Protein AF-A0A2M8LC78-F1 (afdb_monomer_lite)

Organism: NCBI:txid1975024

Structure (mmCIF, N/CA/C/O backbone):
data_AF-A0A2M8LC78-F1
#
_entry.id   AF-A0A2M8LC78-F1
#
loop_
_atom_site.group_PDB
_atom_site.id
_atom_site.type_symbol
_atom_site.label_atom_id
_atom_site.label_alt_id
_atom_site.label_comp_id
_atom_site.label_asym_id
_atom_site.label_entity_id
_atom_site.label_seq_id
_atom_site.pdbx_PDB_ins_code
_atom_site.Cartn_x
_atom_site.Cartn_y
_atom_site.Cartn_z
_atom_site.occupancy
_atom_site.B_iso_or_equiv
_atom_site.auth_seq_id
_atom_site.auth_comp_id
_atom_site.auth_asym_id
_atom_site.auth_atom_id
_atom_site.pdbx_PDB_model_num
ATOM 1 N N . MET A 1 1 ? 37.601 -27.566 -68.653 1.00 41.38 1 MET A N 1
ATOM 2 C CA . MET A 1 1 ? 36.345 -27.340 -69.399 1.00 41.38 1 MET A CA 1
ATOM 3 C C . MET A 1 1 ? 36.198 -25.844 -69.588 1.00 41.38 1 MET A C 1
ATOM 5 O O . MET A 1 1 ? 35.858 -25.142 -68.645 1.00 41.38 1 MET A O 1
ATOM 9 N N . GLU A 1 2 ? 36.589 -25.354 -70.761 1.00 54.09 2 GLU A N 1
ATOM 10 C CA . GLU A 1 2 ? 36.463 -23.944 -71.124 1.00 54.09 2 GLU A CA 1
ATOM 11 C C . GLU A 1 2 ? 35.012 -23.629 -71.495 1.00 54.09 2 GLU A C 1
ATOM 13 O O . GLU A 1 2 ? 34.426 -24.302 -72.338 1.00 54.09 2 GLU A O 1
ATOM 18 N N . THR A 1 3 ? 34.428 -22.595 -70.890 1.00 52.38 3 THR A N 1
ATOM 19 C CA . THR A 1 3 ? 33.193 -21.976 -71.387 1.00 52.38 3 THR A CA 1
ATOM 20 C C . THR A 1 3 ? 33.495 -20.528 -71.767 1.00 52.38 3 THR A C 1
ATOM 22 O O . THR A 1 3 ? 33.379 -19.578 -70.990 1.00 52.38 3 THR A O 1
ATOM 25 N N . GLY A 1 4 ? 33.981 -20.374 -72.999 1.00 58.41 4 GLY A N 1
ATOM 26 C CA . GLY A 1 4 ? 34.188 -19.095 -73.665 1.00 58.41 4 GLY A CA 1
ATOM 27 C C . GLY A 1 4 ? 32.927 -18.656 -74.402 1.00 58.41 4 GLY A C 1
ATOM 28 O O . GLY A 1 4 ? 32.794 -18.888 -75.594 1.00 58.41 4 GLY A O 1
ATOM 29 N N . SER A 1 5 ? 32.012 -17.992 -73.701 1.00 59.72 5 SER A N 1
ATOM 30 C CA . SER A 1 5 ? 31.058 -17.075 -74.328 1.00 59.72 5 SER A CA 1
ATOM 31 C C . SER A 1 5 ? 31.048 -15.793 -73.496 1.00 59.72 5 SER A C 1
ATOM 33 O O . SER A 1 5 ? 30.744 -15.795 -72.301 1.00 59.72 5 SER A O 1
ATOM 35 N N . SER A 1 6 ? 31.518 -14.698 -74.098 1.00 61.97 6 SER A N 1
ATOM 36 C CA . SER A 1 6 ? 31.701 -13.389 -73.447 1.00 61.97 6 SER A CA 1
ATOM 37 C C . SER A 1 6 ? 30.389 -12.834 -72.894 1.00 61.97 6 SER A C 1
ATOM 39 O O . SER A 1 6 ? 30.373 -12.204 -71.838 1.00 61.97 6 SER A O 1
ATOM 41 N N . ASN A 1 7 ? 29.278 -13.148 -73.556 1.00 68.94 7 ASN A N 1
ATOM 42 C CA . ASN A 1 7 ? 27.944 -12.736 -73.140 1.00 68.94 7 ASN A CA 1
ATOM 43 C C . ASN A 1 7 ? 27.520 -13.407 -71.831 1.00 68.94 7 ASN A C 1
ATOM 45 O O . ASN A 1 7 ? 26.928 -12.749 -70.985 1.00 68.94 7 ASN A O 1
ATOM 49 N N . THR A 1 8 ? 27.877 -14.676 -71.606 1.00 76.94 8 THR A N 1
ATOM 50 C CA . THR A 1 8 ? 27.580 -15.367 -70.343 1.00 76.94 8 THR A CA 1
ATOM 51 C C . THR A 1 8 ? 28.434 -14.845 -69.196 1.00 76.94 8 THR A C 1
ATOM 53 O O . THR A 1 8 ? 27.925 -14.704 -68.091 1.00 76.94 8 THR A O 1
ATOM 56 N N . LYS A 1 9 ? 29.703 -14.488 -69.439 1.00 80.50 9 LYS A N 1
ATOM 57 C CA . LYS A 1 9 ? 30.545 -13.845 -68.413 1.00 80.50 9 LYS A CA 1
ATOM 58 C C . LYS A 1 9 ? 29.979 -12.480 -68.013 1.00 80.50 9 LYS A C 1
ATOM 60 O O . LYS A 1 9 ? 29.827 -12.217 -66.825 1.00 80.50 9 LYS A O 1
ATOM 65 N N . ASN A 1 10 ? 29.579 -11.665 -68.989 1.00 84.75 10 ASN A N 1
ATOM 66 C CA . ASN A 1 10 ? 28.944 -10.369 -68.741 1.00 84.75 10 ASN A CA 1
ATOM 67 C C . ASN A 1 10 ? 27.580 -10.514 -68.045 1.00 84.75 10 ASN A C 1
ATOM 69 O O . ASN A 1 10 ? 27.274 -9.732 -67.150 1.00 84.75 10 ASN A O 1
ATOM 73 N N . LEU A 1 11 ? 26.792 -11.538 -68.394 1.00 85.44 11 LEU A N 1
ATOM 74 C CA . LEU A 1 11 ? 25.518 -11.853 -67.740 1.00 85.44 11 LEU A CA 1
ATOM 75 C C . LEU A 1 11 ? 25.719 -12.265 -66.273 1.00 85.44 11 LEU A C 1
ATOM 77 O O . LEU A 1 11 ? 25.002 -11.789 -65.396 1.00 85.44 11 LEU A O 1
ATOM 81 N N . VAL A 1 12 ? 26.715 -13.111 -65.993 1.00 89.81 12 VAL A N 1
ATOM 82 C CA . VAL A 1 12 ? 27.062 -13.524 -64.625 1.00 89.81 12 VAL A CA 1
ATOM 83 C C . VAL A 1 12 ? 27.544 -12.323 -63.811 1.00 89.81 12 VAL A C 1
ATOM 85 O O . VAL A 1 12 ? 27.091 -12.128 -62.688 1.00 89.81 12 VAL A O 1
ATOM 88 N N . ILE A 1 13 ? 28.399 -11.474 -64.387 1.00 91.19 13 ILE A N 1
ATOM 89 C CA . ILE A 1 13 ? 28.885 -10.248 -63.737 1.00 91.19 13 ILE A CA 1
ATOM 90 C C . ILE A 1 13 ? 27.725 -9.288 -63.439 1.00 91.19 13 ILE A C 1
ATOM 92 O O . ILE A 1 13 ? 27.624 -8.787 -62.321 1.00 91.19 13 ILE A O 1
ATOM 96 N N . ALA A 1 14 ? 26.808 -9.082 -64.388 1.00 91.19 14 ALA A N 1
ATOM 97 C CA . ALA A 1 14 ? 25.621 -8.256 -64.181 1.00 91.19 14 ALA A CA 1
ATOM 98 C C . ALA A 1 14 ? 24.709 -8.816 -63.074 1.00 91.19 14 ALA A C 1
ATOM 100 O O . ALA A 1 14 ? 24.225 -8.058 -62.234 1.00 91.19 14 ALA A O 1
ATOM 101 N N . GLY A 1 15 ? 24.525 -10.140 -63.022 1.00 93.31 15 GLY A N 1
ATOM 102 C CA . GLY A 1 15 ? 23.755 -10.808 -61.971 1.00 93.31 15 GLY A CA 1
ATOM 103 C C . GLY A 1 15 ? 24.372 -10.644 -60.579 1.00 93.31 15 GLY A C 1
ATOM 104 O O . GLY A 1 15 ? 23.657 -10.356 -59.620 1.00 93.31 15 GLY A O 1
ATOM 105 N N . VAL A 1 16 ? 25.699 -10.754 -60.465 1.00 94.69 16 VAL A N 1
ATOM 106 C CA . VAL A 1 16 ? 26.414 -10.543 -59.195 1.00 94.69 16 VAL A CA 1
ATOM 107 C C . VAL A 1 16 ? 26.299 -9.089 -58.737 1.00 94.69 16 VAL A C 1
ATOM 109 O O . VAL A 1 16 ? 26.008 -8.845 -57.569 1.00 94.69 16 VAL A O 1
ATOM 112 N N . ILE A 1 17 ? 26.459 -8.120 -59.643 1.00 95.56 17 ILE A N 1
ATOM 113 C CA . ILE A 1 17 ? 26.295 -6.695 -59.316 1.00 95.56 17 ILE A CA 1
ATOM 114 C C . ILE A 1 17 ? 24.872 -6.421 -58.819 1.00 95.56 17 ILE A C 1
ATOM 116 O O . ILE A 1 17 ? 24.697 -5.751 -57.802 1.00 95.56 17 ILE A O 1
ATOM 120 N N . LEU A 1 18 ? 23.856 -6.980 -59.481 1.00 95.25 18 LEU A N 1
ATOM 121 C CA . LEU A 1 18 ? 22.464 -6.828 -59.065 1.00 95.25 18 LEU A CA 1
ATOM 122 C C . LEU A 1 18 ? 22.213 -7.433 -57.675 1.00 95.25 18 LEU A C 1
ATOM 124 O O . LEU A 1 18 ? 21.579 -6.795 -56.837 1.00 95.25 18 LEU A O 1
ATOM 128 N N . ALA A 1 19 ? 22.757 -8.619 -57.398 1.00 95.06 19 ALA A N 1
ATOM 129 C CA . ALA A 1 19 ? 22.652 -9.254 -56.086 1.00 95.06 19 ALA A CA 1
ATOM 130 C C . ALA A 1 19 ? 23.324 -8.418 -54.982 1.00 95.06 19 ALA A C 1
ATOM 132 O O . ALA A 1 19 ? 22.750 -8.245 -53.906 1.00 95.06 19 ALA A O 1
ATOM 133 N N . VAL A 1 20 ? 24.500 -7.842 -55.257 1.00 96.25 20 VAL A N 1
ATOM 134 C CA . VAL A 1 20 ? 25.207 -6.951 -54.322 1.00 96.25 20 VAL A CA 1
ATOM 135 C C . VAL A 1 20 ? 24.415 -5.668 -54.073 1.00 96.25 20 VAL A C 1
ATOM 137 O O . VAL A 1 20 ? 24.320 -5.237 -52.928 1.00 96.25 20 VAL A O 1
ATOM 140 N N . LEU A 1 21 ? 23.804 -5.075 -55.103 1.00 95.44 21 LEU A N 1
ATOM 141 C CA . LEU A 1 21 ? 22.971 -3.878 -54.951 1.00 95.44 21 LEU A CA 1
ATOM 142 C C . LEU A 1 21 ? 21.709 -4.153 -54.126 1.00 95.44 21 LEU A C 1
ATOM 144 O O . LEU A 1 21 ? 21.370 -3.355 -53.252 1.00 95.44 21 LEU A O 1
ATOM 148 N N . ILE A 1 22 ? 21.050 -5.294 -54.347 1.00 94.75 22 ILE A N 1
ATOM 149 C CA . ILE A 1 22 ? 19.895 -5.721 -53.544 1.00 94.75 22 ILE A CA 1
ATOM 150 C C . ILE A 1 22 ? 20.316 -5.938 -52.087 1.00 94.75 22 ILE A C 1
ATOM 152 O O . ILE A 1 22 ? 19.665 -5.427 -51.177 1.00 94.75 22 ILE A O 1
ATOM 156 N N . PHE A 1 23 ? 21.429 -6.639 -51.856 1.00 94.44 23 PHE A N 1
ATOM 157 C CA . PHE A 1 23 ? 21.949 -6.884 -50.513 1.00 94.44 23 PHE A CA 1
ATOM 158 C C . PHE A 1 23 ? 22.355 -5.586 -49.803 1.00 94.44 23 PHE A C 1
ATOM 160 O O . PHE A 1 23 ? 22.033 -5.398 -48.634 1.00 94.44 23 PHE A O 1
ATOM 167 N N . ALA A 1 24 ? 23.009 -4.658 -50.504 1.00 91.81 24 ALA A N 1
ATOM 168 C CA . ALA A 1 24 ? 23.396 -3.360 -49.961 1.00 91.81 24 ALA A CA 1
ATOM 169 C C . ALA A 1 24 ? 22.178 -2.480 -49.641 1.00 91.81 24 ALA A C 1
ATOM 171 O O . ALA A 1 24 ? 22.157 -1.838 -48.592 1.00 91.81 24 ALA A O 1
ATOM 172 N N . GLY A 1 25 ? 21.152 -2.482 -50.499 1.00 91.12 25 GLY A 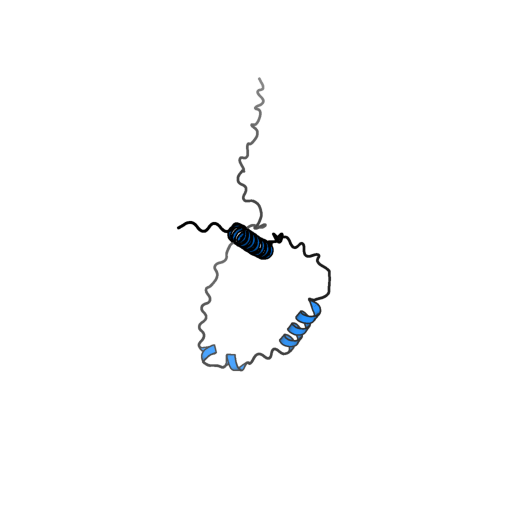N 1
ATOM 173 C CA . GLY A 1 25 ? 19.886 -1.791 -50.250 1.00 91.12 25 GLY A CA 1
ATOM 174 C C . GLY A 1 25 ? 19.145 -2.364 -49.042 1.00 91.12 25 GLY A C 1
ATOM 175 O O . GLY A 1 25 ? 18.744 -1.612 -48.153 1.00 91.12 25 GLY A O 1
ATOM 176 N N . TYR A 1 26 ? 19.050 -3.696 -48.957 1.00 91.75 26 TYR A N 1
ATOM 177 C CA . TYR A 1 26 ? 18.488 -4.399 -47.802 1.00 91.75 26 TYR A CA 1
ATOM 178 C C . TYR A 1 26 ? 19.267 -4.084 -46.517 1.00 91.75 26 TYR A C 1
ATOM 180 O O . TYR A 1 26 ? 18.690 -3.713 -45.496 1.00 91.75 26 TYR A O 1
ATOM 188 N N . TYR A 1 27 ? 20.597 -4.148 -46.568 1.00 89.25 27 TYR A N 1
ATOM 189 C CA . TYR A 1 27 ? 21.443 -3.833 -45.423 1.00 89.25 27 TYR A CA 1
ATOM 190 C C . TYR A 1 27 ? 21.307 -2.369 -44.995 1.00 89.25 27 TYR A C 1
ATOM 192 O O . TYR A 1 27 ? 21.276 -2.081 -43.805 1.00 89.25 27 TYR A O 1
ATOM 200 N N . TYR A 1 28 ? 21.184 -1.432 -45.938 1.00 88.00 28 TYR A N 1
ATOM 201 C CA . TYR A 1 28 ? 21.005 -0.016 -45.621 1.00 88.00 28 TYR A CA 1
ATOM 202 C C . TYR A 1 28 ? 19.650 0.274 -44.961 1.00 88.00 28 TYR A C 1
ATOM 204 O O . TYR A 1 28 ? 19.598 1.085 -44.037 1.00 88.00 28 TYR A O 1
ATOM 212 N N . THR A 1 29 ? 18.571 -0.402 -45.376 1.00 82.50 29 THR A N 1
ATOM 213 C CA . THR A 1 29 ? 17.242 -0.215 -44.765 1.00 82.50 29 THR A CA 1
ATOM 214 C C . THR A 1 29 ? 17.065 -0.941 -43.432 1.00 82.50 29 THR A C 1
ATOM 216 O O . THR A 1 29 ? 16.233 -0.517 -42.637 1.00 82.50 29 THR A O 1
ATOM 219 N N . THR A 1 30 ? 17.825 -2.009 -43.175 1.00 80.62 30 THR A N 1
ATOM 220 C CA . THR A 1 30 ? 17.682 -2.835 -41.957 1.00 80.62 30 THR A CA 1
ATOM 221 C C . THR A 1 30 ? 18.695 -2.463 -40.871 1.00 80.62 30 THR A C 1
ATOM 223 O O . THR A 1 30 ? 18.745 -3.096 -39.823 1.00 80.62 30 THR A O 1
ATOM 226 N N . ARG A 1 31 ? 19.525 -1.433 -41.089 1.00 76.94 31 ARG A N 1
ATOM 227 C CA . ARG A 1 31 ? 20.329 -0.857 -40.007 1.00 76.94 31 ARG A CA 1
ATOM 228 C C . ARG A 1 31 ? 19.381 -0.209 -39.011 1.00 76.94 31 ARG A C 1
ATOM 230 O O . ARG A 1 31 ? 18.781 0.819 -39.329 1.00 76.94 31 ARG A O 1
ATOM 237 N N . ASP A 1 32 ? 19.296 -0.786 -37.818 1.00 62.78 32 ASP A N 1
ATOM 238 C CA . ASP A 1 32 ? 18.663 -0.152 -36.672 1.00 62.78 32 ASP A CA 1
ATOM 239 C C . ASP A 1 32 ? 19.246 1.252 -36.518 1.00 62.78 32 ASP A C 1
ATOM 241 O O . A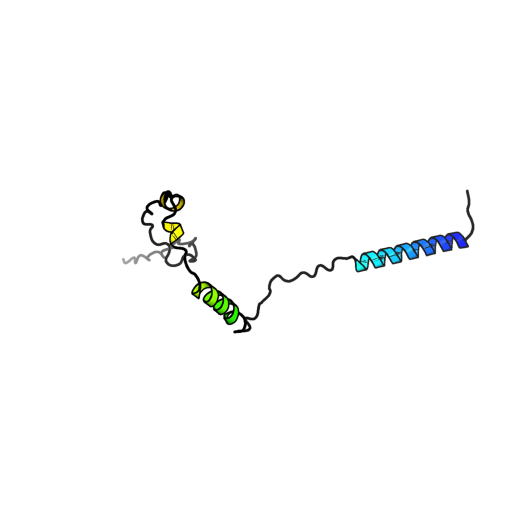SP A 1 32 ? 20.406 1.450 -36.141 1.00 62.78 32 ASP A O 1
ATOM 245 N N . ARG A 1 33 ? 18.436 2.257 -36.852 1.00 62.91 33 ARG A N 1
ATOM 246 C CA . ARG A 1 33 ? 18.707 3.636 -36.474 1.00 62.91 33 ARG A CA 1
ATOM 247 C C . ARG A 1 33 ? 18.429 3.711 -34.985 1.00 62.91 33 ARG A C 1
ATOM 249 O O . ARG A 1 33 ? 17.355 4.143 -34.584 1.00 62.91 33 ARG A O 1
ATOM 256 N N . SER A 1 34 ? 19.380 3.246 -34.178 1.00 57.56 34 SER A N 1
ATOM 257 C CA . SER A 1 34 ? 19.380 3.529 -32.751 1.00 57.56 34 SER A CA 1
ATOM 258 C C . SER A 1 34 ? 19.540 5.039 -32.602 1.00 57.56 34 SER A C 1
ATOM 260 O O . SER A 1 34 ? 20.641 5.590 -32.599 1.00 57.56 34 SER A O 1
ATOM 262 N N . SER A 1 35 ? 18.411 5.739 -32.600 1.00 58.81 35 SER A N 1
ATOM 263 C CA . SER A 1 35 ? 18.314 7.075 -32.055 1.00 58.81 35 SER A CA 1
ATOM 264 C C . SER A 1 35 ? 18.664 6.927 -30.586 1.00 58.81 35 SER A C 1
ATOM 266 O O . SER A 1 35 ? 17.885 6.347 -29.830 1.00 58.81 35 SER A O 1
ATOM 268 N N . ASN A 1 36 ? 19.853 7.399 -30.206 1.00 56.34 36 ASN A N 1
ATOM 269 C CA . ASN A 1 36 ? 20.189 7.650 -28.813 1.00 56.34 36 ASN A CA 1
ATOM 270 C C . ASN A 1 36 ? 19.122 8.614 -28.286 1.00 56.34 36 ASN A C 1
ATOM 272 O O . ASN A 1 36 ? 19.204 9.820 -28.508 1.00 56.34 36 ASN A O 1
ATOM 276 N N . VAL A 1 37 ? 18.061 8.066 -27.702 1.00 57.75 37 VAL A N 1
ATOM 277 C CA . VAL A 1 37 ? 17.074 8.844 -26.973 1.00 57.75 37 VAL A CA 1
ATOM 278 C C . VAL A 1 37 ? 17.793 9.326 -25.729 1.00 57.75 37 VAL A C 1
ATOM 280 O O . VAL A 1 37 ? 18.143 8.541 -24.850 1.00 57.75 37 VAL A O 1
ATOM 283 N N . ASP A 1 38 ? 18.109 10.614 -25.725 1.00 56.72 38 ASP A N 1
ATOM 284 C CA . ASP A 1 38 ? 18.626 11.295 -24.554 1.00 56.72 38 ASP A CA 1
ATOM 285 C C . ASP A 1 38 ? 17.612 11.089 -23.420 1.00 56.72 38 ASP A C 1
ATOM 287 O O . ASP A 1 38 ? 16.450 11.490 -23.518 1.00 56.72 38 ASP A O 1
ATOM 291 N N . LEU A 1 39 ? 18.025 10.365 -22.379 1.00 59.78 39 LEU A N 1
ATOM 292 C CA . LEU A 1 39 ? 17.177 9.949 -21.256 1.00 59.78 39 LEU A CA 1
ATOM 293 C C . LEU A 1 39 ? 16.795 11.120 -20.334 1.00 59.78 39 LEU A C 1
ATOM 295 O O . LEU A 1 39 ? 16.146 10.917 -19.309 1.00 59.78 39 LEU A O 1
ATOM 299 N N . LEU A 1 40 ? 17.156 12.351 -20.699 1.00 55.62 40 LEU A N 1
ATOM 300 C CA . LEU A 1 40 ? 16.681 13.572 -20.067 1.00 55.62 40 LEU A CA 1
ATOM 301 C C . LEU A 1 40 ? 15.486 14.144 -20.832 1.00 55.62 40 LEU A C 1
ATOM 303 O O . LEU A 1 40 ? 15.580 15.126 -21.566 1.00 55.62 40 LEU A O 1
ATOM 307 N N . VAL A 1 41 ? 14.312 13.564 -20.585 1.00 60.53 41 VAL A N 1
ATOM 308 C CA . VAL A 1 41 ? 13.058 14.284 -20.815 1.00 60.53 41 VAL A CA 1
ATOM 309 C C . VAL A 1 41 ? 12.956 15.367 -19.742 1.00 60.53 41 VAL A C 1
ATOM 311 O O . VAL A 1 41 ? 12.593 15.103 -18.597 1.00 60.53 41 VAL A O 1
ATOM 314 N N . ASN A 1 42 ? 13.264 16.609 -20.110 1.00 58.97 42 ASN A N 1
ATOM 315 C CA . ASN A 1 42 ? 12.832 17.765 -19.340 1.00 58.97 42 ASN A CA 1
ATOM 316 C C . ASN A 1 42 ? 11.327 17.920 -19.574 1.00 58.97 42 ASN A C 1
ATOM 318 O O . ASN A 1 42 ? 10.933 18.549 -20.551 1.00 58.97 42 ASN A O 1
ATOM 322 N N . ILE A 1 43 ? 10.495 17.303 -18.729 1.00 62.72 43 ILE A N 1
ATOM 323 C CA . ILE A 1 43 ? 9.039 17.491 -18.767 1.00 62.72 43 ILE A CA 1
ATOM 324 C C . ILE A 1 43 ? 8.780 18.950 -18.365 1.00 62.72 43 ILE A C 1
ATOM 326 O O . ILE A 1 43 ? 8.979 19.281 -17.192 1.00 62.72 43 ILE A O 1
ATOM 330 N N . PRO A 1 44 ? 8.370 19.855 -19.278 1.00 54.31 44 PRO A N 1
ATOM 331 C CA . PRO A 1 44 ? 7.804 21.110 -18.831 1.00 54.31 44 PRO A CA 1
ATOM 332 C C . PRO A 1 44 ? 6.551 20.746 -18.039 1.00 54.31 44 PRO A C 1
ATOM 334 O O . PRO A 1 44 ? 5.664 20.057 -18.542 1.00 54.31 44 PRO A O 1
ATOM 337 N N . VAL A 1 45 ? 6.500 21.164 -16.776 1.00 57.34 45 VAL A N 1
ATOM 338 C CA . VAL A 1 45 ? 5.260 21.136 -16.006 1.00 57.34 45 VAL A CA 1
ATOM 339 C C . VAL A 1 45 ? 4.343 22.165 -16.657 1.00 57.34 45 VAL A C 1
ATOM 341 O O . VAL A 1 45 ? 4.297 23.327 -16.259 1.00 57.34 45 VAL A O 1
ATOM 344 N N . GLU A 1 46 ? 3.653 21.746 -17.714 1.00 52.81 46 GLU A N 1
ATOM 345 C CA . GLU A 1 46 ? 2.436 22.408 -18.138 1.00 52.81 46 GLU A CA 1
ATOM 346 C C . GLU A 1 46 ? 1.440 22.195 -17.009 1.00 52.81 46 GLU A C 1
ATOM 348 O O . GLU A 1 46 ? 0.998 21.081 -16.711 1.00 52.81 46 GLU A O 1
ATOM 353 N N . GLY A 1 47 ? 1.200 23.281 -16.284 1.00 55.12 47 GLY A N 1
ATOM 354 C CA . GLY A 1 47 ? 0.278 23.291 -15.175 1.00 55.12 47 GLY A CA 1
ATOM 355 C C . GLY A 1 47 ? -1.091 22.748 -15.582 1.00 55.12 47 GLY A C 1
ATOM 356 O O . GLY A 1 47 ? -1.628 23.041 -16.648 1.00 55.12 47 GLY A O 1
ATOM 357 N N . ASN A 1 48 ? -1.696 22.062 -14.615 1.00 54.75 48 ASN A N 1
ATOM 358 C CA . ASN A 1 48 ? -3.126 22.151 -14.343 1.00 54.75 48 ASN A CA 1
ATOM 359 C C . ASN A 1 48 ? -4.140 21.364 -15.188 1.00 54.75 48 ASN A C 1
ATOM 361 O O . ASN A 1 48 ? -5.262 21.841 -15.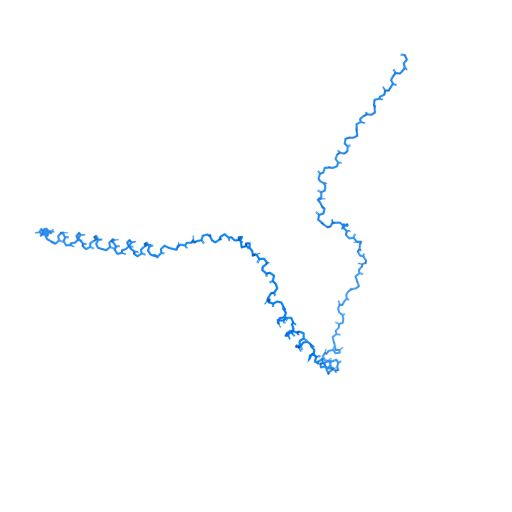232 1.00 54.75 48 ASN A O 1
ATOM 365 N N . GLN A 1 49 ? -3.892 20.190 -15.793 1.00 55.50 49 GLN A N 1
ATOM 366 C CA . GLN A 1 49 ? -5.002 19.539 -16.546 1.00 55.50 49 GLN A CA 1
ATOM 367 C C . GLN A 1 49 ? -5.243 18.021 -16.394 1.00 55.50 49 GLN A C 1
ATOM 369 O O . GLN A 1 49 ? -6.077 17.500 -17.127 1.00 55.50 49 GLN A O 1
ATOM 374 N N . VAL A 1 50 ? -4.627 17.282 -15.454 1.00 54.34 50 VAL A N 1
ATOM 375 C CA . VAL A 1 50 ? -4.945 15.827 -15.323 1.00 54.34 50 VAL A CA 1
ATOM 376 C C . VAL A 1 50 ? -5.180 15.324 -13.890 1.00 54.34 50 VAL A C 1
ATOM 378 O O . VAL A 1 50 ? -5.728 14.244 -13.708 1.00 54.34 50 VAL A O 1
ATOM 381 N N . ILE A 1 51 ? -4.862 16.094 -12.843 1.00 56.56 51 ILE A N 1
ATOM 382 C CA . ILE A 1 51 ? -5.006 15.588 -11.461 1.00 56.56 51 ILE A CA 1
ATOM 383 C C . ILE A 1 51 ? -6.466 15.630 -10.970 1.00 56.56 51 ILE A C 1
ATOM 385 O O . ILE A 1 51 ? -6.862 14.792 -10.164 1.00 56.56 51 ILE A O 1
ATOM 389 N N . ASP A 1 52 ? -7.298 16.539 -11.484 1.00 61.16 52 ASP A N 1
ATOM 390 C CA . ASP A 1 52 ? -8.630 16.774 -10.908 1.00 61.16 52 ASP A CA 1
ATOM 391 C C . ASP A 1 52 ? -9.645 15.665 -11.223 1.00 61.16 52 ASP A C 1
ATOM 393 O O . ASP A 1 52 ? -10.443 15.299 -10.363 1.00 61.16 52 ASP A O 1
ATOM 397 N N . GLY A 1 53 ? -9.612 15.091 -12.429 1.00 68.25 53 GLY A N 1
ATOM 398 C CA . GLY A 1 53 ? -10.583 14.074 -12.853 1.00 68.25 53 GLY A CA 1
ATOM 399 C C . GLY A 1 53 ? -10.386 12.726 -12.158 1.00 68.25 53 GLY A C 1
ATOM 400 O O . GLY A 1 53 ? -11.335 12.161 -11.610 1.00 68.25 53 GLY A O 1
ATOM 401 N N . ASP A 1 54 ? -9.146 12.236 -12.129 1.00 73.19 54 ASP A N 1
ATOM 402 C CA . ASP A 1 54 ? -8.812 10.939 -11.533 1.00 73.19 54 ASP A CA 1
ATOM 403 C C . ASP A 1 54 ? -8.870 10.978 -10.005 1.00 73.19 54 ASP A C 1
ATOM 405 O O . ASP A 1 54 ? -9.361 10.032 -9.379 1.00 73.19 54 ASP A O 1
ATOM 409 N N . LEU A 1 55 ? -8.458 12.091 -9.386 1.00 81.19 55 LEU A N 1
ATOM 410 C CA . LEU A 1 55 ? -8.616 12.285 -7.947 1.00 81.19 55 LEU A CA 1
ATOM 411 C C . LEU A 1 55 ? -10.098 12.361 -7.568 1.00 81.19 55 LEU A C 1
ATOM 413 O O . LEU A 1 55 ? -10.512 11.697 -6.621 1.00 81.19 55 LEU A O 1
ATOM 417 N N . LEU A 1 56 ? -10.919 13.108 -8.314 1.00 79.69 56 LEU A N 1
ATOM 418 C CA . LEU A 1 56 ? -12.355 13.207 -8.045 1.00 79.69 56 LEU A CA 1
ATOM 419 C C . LEU A 1 56 ? -13.084 11.878 -8.290 1.00 79.69 56 LEU A C 1
ATOM 421 O O . LEU A 1 56 ? -13.971 11.516 -7.517 1.00 79.69 56 LEU A O 1
ATOM 425 N N . SER A 1 57 ? -12.678 11.119 -9.310 1.00 79.00 57 SER A N 1
ATOM 426 C CA . SER A 1 57 ? -13.155 9.754 -9.559 1.00 79.00 57 SER A CA 1
ATOM 427 C C . SER A 1 57 ? -12.807 8.825 -8.394 1.00 79.00 57 SER A C 1
ATOM 429 O O . SER A 1 57 ? -13.686 8.153 -7.850 1.00 79.00 57 SER A O 1
ATOM 431 N N . THR A 1 58 ? -11.556 8.854 -7.930 1.00 81.25 58 THR A N 1
ATOM 432 C CA . THR A 1 58 ? -11.085 8.057 -6.787 1.00 81.25 58 THR A CA 1
ATOM 433 C C . THR A 1 58 ? -11.804 8.456 -5.497 1.00 81.25 58 THR A C 1
ATOM 435 O O . THR A 1 58 ? -12.277 7.597 -4.756 1.00 81.25 58 THR A O 1
ATOM 438 N N . LEU A 1 59 ? -11.985 9.754 -5.246 1.00 78.94 59 LEU A N 1
ATOM 439 C CA . LEU A 1 59 ? -12.753 10.266 -4.108 1.00 78.94 59 LEU A CA 1
ATOM 440 C C . LEU A 1 59 ? -14.233 9.864 -4.189 1.00 78.94 59 LEU A C 1
ATOM 442 O O . LEU A 1 59 ? -14.835 9.533 -3.170 1.00 78.94 59 LEU A O 1
ATOM 446 N N . GLY A 1 60 ? -14.824 9.838 -5.386 1.00 80.44 60 GLY A N 1
ATOM 447 C CA . GLY A 1 60 ? -16.180 9.337 -5.616 1.00 80.44 60 GLY A CA 1
ATOM 448 C C . GLY A 1 60 ? -16.323 7.838 -5.330 1.00 80.44 60 GLY A C 1
ATOM 449 O O . GLY A 1 60 ? -17.331 7.420 -4.753 1.00 80.44 60 GLY A O 1
ATOM 450 N N . GLN A 1 61 ? -15.307 7.043 -5.676 1.00 77.81 61 GLN A N 1
ATOM 451 C CA . GLN A 1 61 ? -15.231 5.615 -5.354 1.00 77.81 61 GLN A CA 1
ATOM 452 C C . GLN A 1 61 ? -15.062 5.393 -3.842 1.00 77.81 61 GLN A C 1
ATOM 454 O O . GLN A 1 61 ? -15.814 4.619 -3.250 1.00 77.81 61 GLN A O 1
ATOM 459 N N . LEU A 1 62 ? -14.162 6.139 -3.189 1.00 73.62 62 LEU A N 1
ATOM 460 C CA . LEU A 1 62 ? -13.936 6.077 -1.740 1.00 73.62 62 LEU A CA 1
ATOM 461 C C . LEU A 1 62 ? -15.142 6.565 -0.926 1.00 73.62 62 LEU A C 1
ATOM 463 O O . LEU A 1 62 ? -15.445 5.997 0.119 1.00 73.62 62 LEU A O 1
ATOM 467 N N . LYS A 1 63 ? -15.900 7.558 -1.415 1.00 71.06 63 LYS A N 1
ATOM 468 C CA . LYS A 1 63 ? -17.154 8.014 -0.784 1.00 71.06 63 LYS A CA 1
ATOM 469 C C . LYS A 1 63 ? -18.204 6.898 -0.684 1.00 71.06 63 LYS A C 1
ATOM 471 O O . LYS A 1 63 ? -19.110 6.983 0.141 1.00 71.06 63 LYS A O 1
ATOM 476 N N . ARG A 1 64 ? -18.101 5.859 -1.518 1.00 66.50 64 ARG A N 1
ATOM 477 C CA . ARG A 1 64 ? -18.966 4.670 -1.498 1.00 66.50 64 ARG A CA 1
ATOM 478 C C . ARG A 1 64 ? -18.269 3.437 -0.922 1.00 66.50 64 ARG A C 1
ATOM 480 O O . ARG A 1 64 ? -18.758 2.327 -1.121 1.00 66.50 64 ARG A O 1
ATOM 487 N N . LEU A 1 65 ? -17.166 3.610 -0.196 1.00 69.81 65 LEU A N 1
ATOM 488 C CA . LEU A 1 65 ? -16.527 2.516 0.517 1.00 69.81 65 LEU A CA 1
ATOM 489 C C . LEU A 1 65 ? -17.412 2.110 1.702 1.00 69.81 65 LEU A C 1
ATOM 491 O O . LEU A 1 65 ? -17.359 2.699 2.780 1.00 69.81 65 LEU A O 1
ATOM 495 N N . ARG A 1 66 ? -18.268 1.109 1.490 1.00 75.25 66 ARG A N 1
ATOM 496 C CA . ARG A 1 66 ? -18.938 0.408 2.585 1.00 75.25 66 ARG A CA 1
ATOM 497 C C . ARG A 1 66 ? -18.002 -0.699 3.042 1.00 75.25 66 ARG A C 1
ATOM 499 O O . ARG A 1 66 ? -17.796 -1.660 2.306 1.00 75.25 66 ARG A O 1
ATOM 506 N N . LEU A 1 67 ? -17.413 -0.535 4.224 1.00 75.94 67 LEU A N 1
ATOM 507 C CA . LEU A 1 67 ? -16.742 -1.642 4.891 1.00 75.94 67 LEU A CA 1
ATOM 508 C C . LEU A 1 67 ? -17.805 -2.663 5.283 1.00 75.94 67 LEU A C 1
ATOM 510 O O . LEU A 1 67 ? -18.807 -2.321 5.910 1.00 75.94 67 LEU A O 1
ATOM 514 N N . ASP A 1 68 ? -17.588 -3.904 4.875 1.00 83.50 68 ASP A N 1
ATOM 515 C CA . ASP A 1 68 ? -18.393 -5.013 5.346 1.00 83.50 68 ASP A CA 1
ATOM 516 C C . ASP A 1 68 ? -17.984 -5.328 6.788 1.00 83.50 68 ASP A C 1
ATOM 518 O O . ASP A 1 68 ? -16.911 -5.870 7.046 1.00 83.50 68 ASP A O 1
ATOM 522 N N . GLU A 1 69 ? -18.824 -4.950 7.748 1.00 85.31 69 GLU A N 1
ATOM 523 C CA . GLU A 1 69 ? -18.551 -5.184 9.168 1.00 85.31 69 GLU A CA 1
ATOM 524 C C . GLU A 1 69 ? -18.612 -6.675 9.536 1.00 85.31 69 GLU A C 1
ATOM 526 O O . GLU A 1 69 ? -18.103 -7.077 10.583 1.00 85.31 69 GLU A O 1
ATOM 531 N N . THR A 1 70 ? -19.168 -7.524 8.663 1.00 91.44 70 THR A N 1
ATOM 532 C CA . THR A 1 70 ? -19.229 -8.971 8.899 1.00 91.44 70 THR A CA 1
ATOM 533 C C . THR A 1 70 ? -17.857 -9.640 8.840 1.00 91.44 70 THR A C 1
ATOM 535 O O . THR A 1 70 ? -17.686 -10.729 9.390 1.00 91.44 70 THR A O 1
ATOM 538 N N . ILE A 1 71 ? -16.838 -8.987 8.258 1.00 90.50 71 ILE A N 1
ATOM 539 C CA . ILE A 1 71 ? -15.473 -9.524 8.304 1.00 90.50 71 ILE A CA 1
ATOM 540 C C . ILE A 1 71 ? -14.967 -9.607 9.746 1.00 90.50 71 ILE A C 1
ATOM 542 O O . ILE A 1 71 ? -14.239 -10.537 10.077 1.00 90.50 71 ILE A O 1
ATOM 546 N N . PHE A 1 72 ? -15.379 -8.672 10.610 1.00 91.12 72 PHE A N 1
ATOM 547 C CA . PHE A 1 72 ? -14.910 -8.586 11.993 1.00 91.12 72 PHE A CA 1
ATOM 548 C C . PHE A 1 72 ? -15.574 -9.625 12.903 1.00 91.12 72 PHE A C 1
ATOM 550 O O . PHE A 1 72 ? -15.031 -9.953 13.955 1.00 91.12 72 PHE A O 1
ATOM 557 N N . SER A 1 73 ? -16.722 -10.174 12.494 1.00 92.69 73 SER A N 1
ATOM 558 C CA . SER A 1 73 ? -17.392 -11.288 13.176 1.00 92.69 73 SER A CA 1
ATOM 559 C C . SER A 1 73 ? -17.003 -12.660 12.614 1.00 92.69 73 SER A C 1
ATOM 561 O O . SER A 1 73 ? -17.406 -13.687 13.161 1.00 92.69 73 SER A O 1
ATOM 563 N N . ASN A 1 74 ? -16.205 -12.709 11.542 1.00 93.81 74 ASN A N 1
ATOM 564 C CA . ASN A 1 74 ? -15.726 -13.959 10.969 1.00 93.81 74 ASN A CA 1
ATOM 565 C C . ASN A 1 74 ? -14.738 -14.650 11.924 1.00 93.81 74 ASN A C 1
ATOM 567 O O . ASN A 1 74 ? -13.757 -14.048 12.362 1.00 93.81 74 ASN A O 1
ATOM 571 N N . GLN A 1 75 ? -14.940 -15.946 12.179 1.00 94.12 75 GLN A N 1
ATOM 572 C CA . GLN A 1 75 ? -14.063 -16.740 13.049 1.00 94.12 75 GLN A CA 1
ATOM 573 C C . GLN A 1 75 ? -12.587 -16.702 12.612 1.00 94.12 75 GLN A C 1
ATOM 575 O O . GLN A 1 75 ? -11.693 -16.726 13.454 1.00 94.12 75 GLN A O 1
ATOM 580 N N . THR A 1 76 ? -12.329 -16.595 11.306 1.00 92.00 76 THR A N 1
ATOM 581 C CA . THR A 1 76 ? -10.983 -16.457 10.732 1.00 92.00 76 THR A CA 1
ATOM 582 C C . THR A 1 76 ? -10.336 -15.144 11.162 1.00 92.00 76 THR A C 1
ATOM 584 O O . THR A 1 76 ? -9.185 -15.148 11.588 1.00 92.00 76 THR A O 1
ATOM 587 N N . PHE A 1 77 ? -11.076 -14.032 11.109 1.00 92.50 77 PHE A N 1
ATOM 588 C CA . PHE A 1 77 ? -10.578 -12.722 11.533 1.00 92.50 77 PHE A CA 1
ATOM 589 C C . PHE A 1 77 ? -10.311 -12.693 13.042 1.00 92.50 77 PHE A C 1
ATOM 591 O O . PHE A 1 77 ? -9.261 -12.231 13.474 1.00 92.50 77 PHE A O 1
ATOM 598 N N . ILE A 1 78 ? -11.217 -13.268 13.839 1.00 94.56 78 ILE A N 1
ATOM 599 C CA . ILE A 1 78 ? -11.071 -13.376 15.300 1.00 94.56 78 ILE A CA 1
ATOM 600 C C . ILE A 1 78 ? -9.861 -14.244 15.684 1.00 94.56 78 ILE A C 1
ATOM 602 O O . ILE A 1 78 ? -9.237 -14.014 16.715 1.00 94.56 78 ILE A O 1
ATOM 606 N N . SER A 1 79 ? -9.507 -15.234 14.858 1.00 95.00 79 SER A N 1
ATOM 607 C CA . SER A 1 79 ? -8.351 -16.106 15.101 1.00 95.00 79 SER A CA 1
ATOM 608 C C . SER A 1 79 ? -6.990 -15.470 14.786 1.00 95.00 79 SER A C 1
ATOM 610 O O . SER A 1 79 ? -5.957 -16.079 15.074 1.00 95.00 79 SER A O 1
ATOM 612 N N . LEU A 1 80 ? -6.962 -14.268 14.194 1.00 94.62 80 LEU A N 1
ATOM 613 C CA . LEU A 1 80 ? -5.713 -13.585 13.874 1.00 94.62 80 LEU A CA 1
ATOM 614 C C . LEU A 1 80 ? -4.950 -13.251 15.156 1.00 94.62 80 LEU A C 1
ATOM 616 O O . LEU A 1 80 ? -5.461 -12.614 16.074 1.00 94.62 80 LEU A O 1
ATOM 620 N N . THR A 1 81 ? -3.698 -13.692 15.201 1.00 94.56 81 THR A N 1
ATOM 621 C CA . THR A 1 81 ? -2.797 -13.406 16.314 1.00 94.56 81 THR A CA 1
ATOM 622 C C . THR A 1 81 ? -2.037 -12.119 16.028 1.00 94.56 81 THR A C 1
ATOM 624 O O . THR A 1 81 ? -1.468 -11.956 14.948 1.00 94.56 81 THR A O 1
ATOM 627 N N . ASP A 1 82 ? -1.998 -11.212 17.002 1.00 91.62 82 ASP A N 1
ATOM 628 C CA . ASP A 1 82 ? -1.153 -10.028 16.907 1.00 91.62 82 ASP A CA 1
ATOM 629 C C . ASP A 1 82 ? 0.328 -10.427 17.020 1.00 91.62 82 ASP A C 1
ATOM 631 O O . ASP A 1 82 ? 0.784 -10.967 18.031 1.00 91.62 82 ASP A O 1
ATOM 635 N N . HIS A 1 83 ? 1.084 -10.171 15.953 1.00 93.62 83 HIS A N 1
ATOM 636 C CA . HIS A 1 83 ? 2.525 -10.410 15.885 1.00 93.62 83 HIS A CA 1
ATOM 637 C C . HIS A 1 83 ? 3.352 -9.137 16.084 1.00 93.62 83 HIS A C 1
ATOM 639 O O . HIS A 1 83 ? 4.573 -9.158 15.890 1.00 93.62 83 HIS A O 1
ATOM 645 N N . SER A 1 84 ? 2.714 -8.040 16.489 1.00 92.44 84 SER A N 1
ATOM 646 C CA . SER A 1 84 ? 3.392 -6.789 16.794 1.00 92.44 84 SER A CA 1
ATOM 647 C C . SER A 1 84 ? 4.464 -7.002 17.864 1.00 92.44 84 SER A C 1
ATOM 649 O O . SER A 1 84 ? 4.328 -7.788 18.807 1.00 92.44 84 SER A O 1
ATOM 651 N N . ARG A 1 85 ? 5.586 -6.305 17.697 1.00 92.69 85 ARG A N 1
ATOM 652 C CA . ARG A 1 85 ? 6.676 -6.262 18.672 1.00 92.69 85 ARG A CA 1
ATOM 653 C C . ARG A 1 85 ? 6.725 -4.854 19.255 1.00 92.69 85 ARG A C 1
ATOM 655 O O . ARG A 1 85 ? 6.618 -3.899 18.485 1.00 92.69 85 ARG A O 1
ATOM 662 N N . PRO A 1 86 ? 6.903 -4.701 20.577 1.00 90.56 86 PRO A N 1
ATOM 663 C CA . PRO A 1 86 ? 7.130 -3.385 21.149 1.00 90.56 86 PRO A CA 1
ATOM 664 C C . PRO A 1 86 ? 8.389 -2.787 20.516 1.00 90.56 86 PRO A C 1
ATOM 666 O O . PRO A 1 86 ? 9.442 -3.427 20.475 1.00 90.56 86 PRO A O 1
ATOM 669 N N . LEU A 1 87 ? 8.267 -1.569 19.992 1.00 88.81 87 LEU A N 1
ATOM 670 C CA . LEU A 1 87 ? 9.406 -0.831 19.470 1.00 88.81 87 LEU A CA 1
ATOM 671 C C . LEU A 1 87 ? 10.136 -0.177 20.640 1.00 88.81 87 LEU A C 1
ATOM 673 O O . LEU A 1 87 ? 9.553 0.617 21.380 1.00 88.81 87 LEU A O 1
ATOM 677 N N . SER A 1 88 ? 11.418 -0.498 20.800 1.00 90.62 88 SER A N 1
ATOM 678 C CA . SER A 1 88 ? 12.278 0.250 21.712 1.00 90.62 88 SER A CA 1
ATOM 679 C C . SER A 1 88 ? 12.412 1.693 21.215 1.00 90.62 88 SER A C 1
ATOM 681 O O . SER A 1 88 ? 12.592 1.891 20.008 1.00 90.62 88 SER A O 1
ATOM 683 N N . PRO A 1 89 ? 12.368 2.699 22.107 1.00 90.06 89 PRO A N 1
ATOM 684 C CA . PRO A 1 89 ? 12.629 4.080 21.730 1.00 90.06 89 PRO A CA 1
ATOM 685 C C . PRO A 1 89 ? 13.984 4.190 21.027 1.00 90.06 89 PRO A C 1
ATOM 687 O O . PRO A 1 89 ? 15.011 3.793 21.577 1.00 90.06 89 PRO A O 1
ATOM 690 N N . GLN A 1 90 ? 13.983 4.714 19.804 1.00 87.00 90 GLN A N 1
ATOM 691 C CA . GLN A 1 90 ? 15.202 5.048 19.077 1.00 87.00 90 GLN A CA 1
ATOM 692 C C . GLN A 1 90 ? 15.466 6.542 19.235 1.00 87.00 90 GLN A C 1
ATOM 694 O O . GLN A 1 90 ? 14.535 7.351 19.239 1.00 87.00 90 GLN A O 1
ATOM 699 N N . THR A 1 91 ? 16.733 6.920 19.378 1.00 85.00 91 THR A N 1
ATOM 700 C CA . THR A 1 91 ? 17.119 8.331 19.362 1.00 85.00 91 THR A CA 1
ATOM 701 C C . THR A 1 91 ? 16.732 8.941 18.015 1.00 85.00 91 THR A C 1
ATOM 703 O O . THR A 1 91 ? 16.891 8.310 16.970 1.00 85.00 91 THR A O 1
ATOM 706 N N . SER A 1 92 ? 16.225 10.174 18.032 1.00 84.75 92 SER A N 1
ATOM 707 C CA . SER A 1 92 ? 15.995 10.957 16.817 1.00 84.75 92 SER A CA 1
ATOM 708 C C . SER A 1 92 ? 17.275 11.013 15.976 1.00 84.75 92 SER A C 1
ATOM 710 O O . SER A 1 92 ? 18.356 11.247 16.520 1.00 84.75 92 SER A O 1
ATOM 712 N N . GLY A 1 93 ? 17.157 10.793 14.664 1.00 87.19 93 GLY A N 1
ATOM 713 C CA . GLY A 1 93 ? 18.293 10.845 13.740 1.00 87.19 93 GLY A CA 1
ATOM 714 C C . GLY A 1 93 ? 18.953 12.229 13.655 1.00 87.19 93 GLY A C 1
ATOM 715 O O . GLY A 1 93 ? 18.577 13.172 14.352 1.00 87.19 93 GLY A O 1
ATOM 716 N N . ARG A 1 94 ? 19.943 12.371 12.763 1.00 88.81 94 ARG A N 1
ATOM 717 C CA . ARG A 1 94 ? 20.570 13.675 12.478 1.00 88.81 94 ARG A CA 1
ATOM 718 C C . ARG A 1 94 ? 19.494 14.678 12.056 1.00 88.81 94 ARG A C 1
ATOM 720 O O . ARG A 1 94 ? 18.680 14.358 11.194 1.00 88.81 94 ARG A O 1
ATOM 727 N N . THR A 1 95 ? 19.551 15.901 12.586 1.00 86.12 95 THR A N 1
ATOM 728 C CA . THR A 1 95 ? 18.632 16.999 12.227 1.00 86.12 95 THR A CA 1
ATOM 729 C C . THR A 1 95 ? 18.510 17.190 10.715 1.00 86.12 95 THR A C 1
ATOM 731 O O . THR A 1 95 ? 17.426 17.455 10.209 1.00 86.12 95 THR A O 1
ATOM 734 N N . ASN A 1 96 ? 19.618 17.019 9.988 1.00 85.00 96 ASN A N 1
ATOM 735 C CA . ASN A 1 96 ? 19.627 16.924 8.537 1.00 85.00 96 ASN A CA 1
ATOM 736 C C . ASN A 1 96 ? 20.203 15.555 8.124 1.00 85.00 96 ASN A C 1
ATOM 738 O O . ASN A 1 96 ? 21.416 15.350 8.258 1.00 85.00 96 ASN A O 1
ATOM 742 N N . PRO A 1 97 ? 19.379 14.623 7.611 1.00 86.94 97 PRO A N 1
ATOM 743 C CA . PRO A 1 97 ? 19.839 13.293 7.214 1.00 86.94 97 PRO A CA 1
ATOM 744 C C . PRO A 1 97 ? 20.779 13.318 5.998 1.00 86.94 97 PRO A C 1
ATOM 746 O O . PRO A 1 97 ? 21.491 12.344 5.771 1.00 86.94 97 PRO A O 1
ATOM 749 N N . PHE A 1 98 ? 20.835 14.433 5.263 1.00 88.62 98 PHE A N 1
ATOM 750 C CA . PHE A 1 98 ? 21.673 14.620 4.076 1.00 88.62 98 PHE A CA 1
ATOM 751 C C . PHE A 1 98 ? 22.882 15.528 4.314 1.00 88.62 98 PHE A C 1
ATOM 753 O O . PHE A 1 98 ? 23.613 15.819 3.368 1.00 88.62 98 PHE A O 1
ATOM 760 N N . ALA A 1 99 ? 23.104 16.011 5.543 1.00 85.81 99 ALA A N 1
ATOM 761 C CA . ALA A 1 99 ? 24.309 16.783 5.821 1.00 85.81 99 ALA A CA 1
ATOM 762 C C . ALA A 1 99 ? 25.545 15.921 5.490 1.00 85.81 99 ALA A C 1
ATOM 764 O O . ALA A 1 99 ? 25.561 14.738 5.860 1.00 85.81 99 ALA A O 1
ATOM 765 N N . PRO A 1 100 ? 26.568 16.471 4.812 1.00 84.00 100 PRO A N 1
ATOM 766 C CA . PRO A 1 100 ? 27.799 15.742 4.532 1.00 84.00 100 PRO A CA 1
ATOM 767 C C . PRO A 1 100 ? 28.355 15.075 5.797 1.00 84.00 100 PRO A C 1
ATOM 769 O O . PRO A 1 100 ? 28.144 15.549 6.917 1.00 84.00 100 PRO A O 1
ATOM 772 N N . ILE A 1 101 ? 28.983 13.912 5.638 1.00 82.94 101 ILE A N 1
ATOM 773 C CA . ILE A 1 101 ? 29.723 13.272 6.727 1.00 82.94 101 ILE A CA 1
ATOM 774 C C . ILE A 1 101 ? 31.098 13.931 6.704 1.00 82.94 101 ILE A C 1
ATOM 776 O O . ILE A 1 101 ? 31.864 13.701 5.772 1.00 82.94 101 ILE A O 1
ATOM 780 N N . ASP A 1 102 ? 31.370 14.812 7.664 1.00 68.50 102 ASP A N 1
ATOM 781 C CA . ASP A 1 102 ? 32.591 15.616 7.673 1.00 68.50 102 ASP A CA 1
ATOM 782 C C . ASP A 1 102 ? 33.828 14.702 7.745 1.00 68.50 102 ASP A C 1
ATOM 784 O O . ASP A 1 102 ? 34.127 14.115 8.783 1.00 68.50 102 ASP A O 1
ATOM 788 N N . SER A 1 103 ? 34.572 14.568 6.644 1.00 58.62 103 SER A N 1
ATOM 789 C CA . SER A 1 103 ? 35.819 13.790 6.586 1.00 58.62 103 SER A CA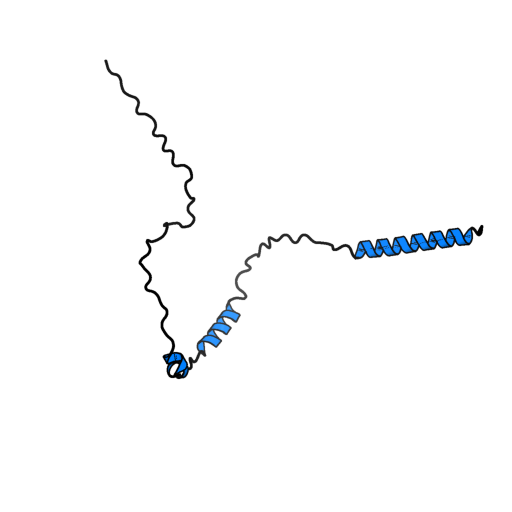 1
ATOM 790 C C . SER A 1 103 ? 37.059 14.603 6.979 1.00 58.62 103 SER A C 1
ATOM 792 O O . SER A 1 103 ? 38.179 14.218 6.650 1.00 58.62 103 SER A O 1
ATOM 794 N N . SER A 1 104 ? 36.898 15.743 7.653 1.00 58.00 104 SER A N 1
ATOM 795 C CA . SER A 1 104 ? 38.030 16.614 7.986 1.00 58.00 104 SER A CA 1
ATOM 796 C C . SER A 1 104 ? 37.670 17.666 9.032 1.00 58.00 104 SER A C 1
ATOM 798 O O . SER A 1 104 ? 37.439 18.827 8.712 1.00 58.00 104 SER A O 1
ATOM 800 N N . SER A 1 105 ? 37.702 17.273 10.304 1.00 55.16 105 SER A N 1
ATOM 801 C CA . SER A 1 105 ? 37.866 18.199 11.426 1.00 55.16 105 SER A CA 1
ATOM 802 C C . SER A 1 105 ? 39.243 17.992 12.065 1.00 55.16 105 SER A C 1
ATOM 804 O O . SER A 1 105 ? 39.361 17.572 13.215 1.00 55.16 105 SER A O 1
ATOM 806 N N . VAL A 1 106 ? 40.311 18.268 11.309 1.00 55.59 106 VAL A N 1
ATOM 807 C CA . VAL A 1 106 ? 41.602 18.603 11.922 1.00 55.59 106 VAL A CA 1
ATOM 808 C C . VAL A 1 106 ? 41.507 20.077 12.297 1.00 55.59 106 VAL A C 1
ATOM 810 O O . VAL A 1 106 ? 41.766 20.960 11.483 1.00 55.59 106 VAL A O 1
ATOM 813 N N . PHE A 1 107 ? 41.077 20.349 13.526 1.00 60.34 107 PHE A N 1
ATOM 814 C CA . PHE A 1 107 ? 41.207 21.672 14.122 1.00 60.34 107 PHE A CA 1
ATOM 815 C C . PHE A 1 107 ? 42.701 21.947 14.341 1.00 60.34 107 PHE A C 1
ATOM 817 O O . PHE A 1 107 ? 43.255 21.634 15.393 1.00 60.34 107 PHE A O 1
ATOM 824 N N . LEU A 1 108 ? 43.379 22.508 13.337 1.00 55.84 108 LEU A N 1
ATOM 825 C CA . LEU A 1 108 ? 44.672 23.152 13.548 1.00 55.84 108 LEU A CA 1
ATOM 826 C C . LEU A 1 108 ? 44.407 24.440 14.330 1.00 55.84 108 LEU A C 1
ATOM 828 O O . LEU A 1 108 ? 44.100 25.481 13.756 1.00 55.84 108 LEU A O 1
ATOM 832 N N . SER A 1 109 ? 44.470 24.345 15.656 1.00 56.19 109 SER A N 1
ATOM 833 C CA . SER A 1 109 ? 44.502 25.517 16.525 1.00 56.19 109 SER A CA 1
ATOM 834 C C . SER A 1 109 ? 45.786 26.305 16.224 1.00 56.19 109 SER A C 1
ATOM 836 O O . SER A 1 109 ? 46.873 25.727 16.336 1.00 56.19 109 SER A O 1
ATOM 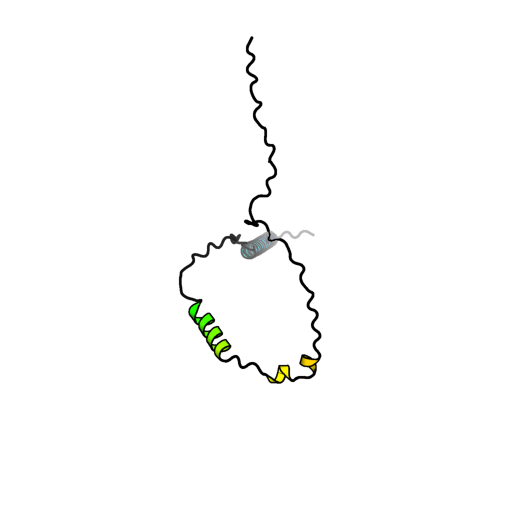838 N N . PRO A 1 110 ? 45.722 27.584 15.808 1.00 55.06 110 PRO A N 1
ATOM 839 C CA . PRO A 1 110 ? 46.923 28.389 15.661 1.00 55.06 110 PRO A CA 1
ATOM 840 C C . PRO A 1 110 ? 47.543 28.630 17.045 1.00 55.06 110 PRO A C 1
ATOM 842 O O . PRO A 1 110 ? 46.917 29.159 17.959 1.00 55.06 110 PRO A O 1
ATOM 845 N N . ASN A 1 111 ? 48.790 28.187 17.168 1.00 52.12 111 ASN A N 1
ATOM 846 C CA . ASN A 1 111 ? 49.699 28.318 18.302 1.00 52.12 111 ASN A CA 1
ATOM 847 C C . ASN A 1 111 ? 49.617 29.695 19.013 1.00 52.12 111 ASN A C 1
ATOM 849 O O . ASN A 1 111 ? 49.758 30.717 18.337 1.00 52.12 111 ASN A O 1
ATOM 853 N N . PRO A 1 112 ? 49.466 29.769 20.352 1.00 52.84 112 PRO A N 1
ATOM 854 C CA . PRO A 1 112 ? 49.578 31.035 21.067 1.00 52.84 112 PRO A CA 1
ATOM 855 C C . PRO A 1 112 ? 51.041 31.507 21.096 1.00 52.84 112 PRO A C 1
ATOM 857 O O . PRO A 1 112 ? 51.913 30.879 21.697 1.00 52.84 112 PRO A O 1
ATOM 860 N N . THR A 1 113 ? 51.310 32.645 20.456 1.00 47.91 113 THR A N 1
ATOM 861 C CA . THR A 1 113 ? 52.561 33.402 20.585 1.00 47.91 113 THR A CA 1
ATOM 862 C C . THR A 1 113 ? 52.816 33.723 22.058 1.00 47.91 113 THR A C 1
ATOM 864 O O . THR A 1 113 ? 52.081 34.494 22.672 1.00 47.91 113 THR A O 1
ATOM 867 N N . SER A 1 114 ? 53.858 33.127 22.638 1.00 46.38 114 SER A N 1
ATOM 868 C CA . SER A 1 114 ? 54.323 33.473 23.982 1.00 46.38 114 SER A CA 1
ATOM 869 C C . SER A 1 114 ? 55.059 34.811 23.945 1.00 46.38 114 SER A C 1
ATOM 871 O O . SER A 1 114 ? 56.127 34.935 23.348 1.00 46.38 114 SER A O 1
ATOM 873 N N . THR A 1 115 ? 54.474 35.811 24.598 1.00 50.97 115 THR A N 1
ATOM 874 C CA . THR A 1 115 ? 55.111 37.075 24.973 1.00 50.97 115 THR A CA 1
ATOM 875 C C . THR A 1 115 ? 56.277 36.796 25.925 1.00 50.97 115 THR A C 1
ATOM 877 O O . THR A 1 115 ? 56.059 36.429 27.077 1.00 50.97 115 THR A O 1
ATOM 880 N N . SER A 1 116 ? 57.516 36.960 25.453 1.00 52.78 116 SER A N 1
ATOM 881 C CA . SER A 1 116 ? 58.721 36.916 26.290 1.00 52.78 116 SER A CA 1
ATOM 882 C C . SER A 1 116 ? 59.152 38.336 26.651 1.00 52.78 116 SER A C 1
ATOM 884 O O . SER A 1 116 ? 59.879 38.987 25.905 1.00 52.78 116 SER A O 1
ATOM 886 N N . THR A 1 117 ? 58.689 38.801 27.809 1.00 53.56 117 THR A N 1
ATOM 887 C CA . THR A 1 117 ? 59.227 39.962 28.526 1.00 53.56 117 THR A CA 1
ATOM 888 C C . THR A 1 117 ? 60.381 39.497 29.411 1.00 53.56 117 THR A C 1
ATOM 890 O O . THR A 1 117 ? 60.122 38.766 30.366 1.00 53.56 117 THR A O 1
ATOM 893 N N . ARG A 1 118 ? 61.613 39.938 29.132 1.00 44.03 118 ARG A N 1
ATOM 894 C CA . ARG A 1 118 ? 62.602 40.396 30.128 1.00 44.03 118 ARG A CA 1
ATOM 895 C C . ARG A 1 118 ? 63.826 40.995 29.442 1.00 44.03 118 ARG A C 1
ATOM 897 O O . ARG A 1 118 ? 64.307 40.373 28.474 1.00 44.03 118 ARG A O 1
#

Foldseek 3Di:
DDDDDVVVVVVVVVVVVVVVVVVVVVVVVPPPPPPPPPPDPPPPCPDDDDPPPVVVVVVVVVVPDDDDCVCCVDPVNVPDDDPDDDDDDDPDDDPDPPDDPDPDDPPPDPDDDDDDDD

Sequence (118 aa):
METGSSNTKNLVIAGVILA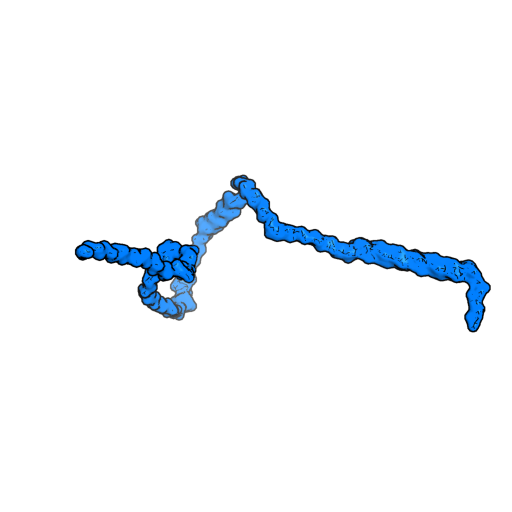VLIFAGYYYTTRDRSSNVDLLVNIPVEGNQVIDGDLLSTLGQLKRLRLDETIFSNQTFISLTDHSRPLSPQTSGRTNPFAPIDSSSVFLSPNPTSTSTR

pLDDT: mean 75.08, std 16.2, range [41.38, 96.25]

Secondary structure (DSSP, 8-state):
-----HHHHHHHHHHHHHHHHHHHHHHHHSS-------S--------SSSHHHHHHHHHHHHTT----THHHHSHHHHTPPP---PPPPPPP--SSTTS---S---------------

Radius of gyration: 40.59 Å; chains: 1; bounding box: 82×68×104 Å